Protein AF-A0A1V5M487-F1 (afdb_monomer)

Foldseek 3Di:
DDDPQADPVQVVCCVVPVVVDDPPDPNSCCVVVDDFWDWADDDPDQDFDDDPNRTDDDDFDWDDDPNDITGTGGPDD

pLDDT: mean 76.84, std 13.83, range [33.06, 93.69]

Secondary structure (DSSP, 8-state):
-PPS-S-HHHHHHHHH-GGGS-TT--TTTHHHHS--EEEE---SSPPPEEETTEEEPSPPEEEEETTEEEEEEE---

Mean predicted aligned error: 11.2 Å

Sequence (77 aa):
MPPAGGNPGMVKLWQEQPRFFRKDVDIRTVSEHSARALLVRGLGNTPTVYLNGEALAGPFAPVRVDGATYLRIPIVK

Structure (m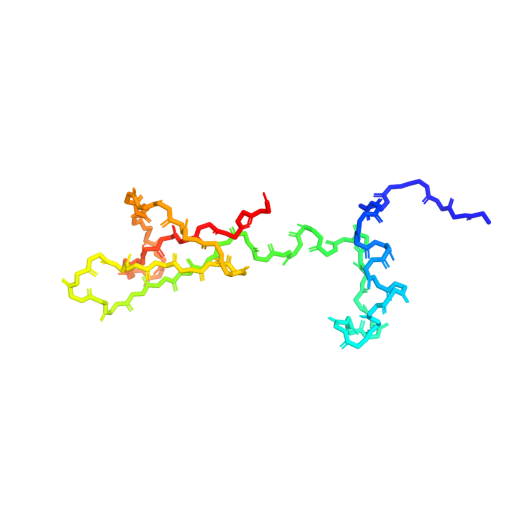mCIF, N/CA/C/O backbone):
data_AF-A0A1V5M487-F1
#
_entry.id   AF-A0A1V5M487-F1
#
loop_
_atom_site.group_PDB
_atom_site.id
_atom_site.type_symbol
_atom_site.label_atom_id
_atom_site.label_alt_id
_atom_site.label_comp_id
_atom_site.label_asym_id
_atom_site.label_entity_id
_atom_site.label_seq_id
_atom_site.pdbx_PDB_ins_code
_atom_site.Cartn_x
_atom_site.Cartn_y
_atom_site.Cartn_z
_atom_site.occupancy
_atom_site.B_iso_or_equiv
_atom_site.auth_seq_id
_atom_site.auth_comp_id
_atom_site.auth_asym_id
_atom_site.auth_atom_id
_atom_site.pdbx_PDB_model_num
ATOM 1 N N . MET A 1 1 ? -11.113 -29.927 -20.292 1.00 33.06 1 MET A N 1
ATOM 2 C CA . MET A 1 1 ? -10.490 -30.197 -18.975 1.00 33.06 1 MET A CA 1
ATOM 3 C C . MET A 1 1 ? -9.795 -28.925 -18.519 1.00 33.06 1 MET A C 1
ATOM 5 O O . MET A 1 1 ? -9.050 -28.386 -19.331 1.00 33.06 1 MET A O 1
ATOM 9 N N . PRO A 1 2 ? -10.050 -28.377 -17.319 1.00 38.16 2 PRO A N 1
ATOM 10 C CA . PRO A 1 2 ? -9.284 -27.225 -16.870 1.00 38.16 2 PRO A CA 1
ATOM 11 C C . PRO A 1 2 ? -7.893 -27.689 -16.393 1.00 38.16 2 PRO A C 1
ATOM 13 O O . PRO A 1 2 ? -7.803 -28.733 -15.744 1.00 38.16 2 PRO A O 1
ATOM 16 N N . PRO A 1 3 ? -6.811 -26.960 -16.723 1.00 41.88 3 PRO A N 1
ATOM 17 C CA . PRO A 1 3 ? -5.465 -27.281 -16.261 1.00 41.88 3 PRO A CA 1
ATOM 18 C C . PRO A 1 3 ? -5.281 -26.877 -14.788 1.00 41.88 3 PRO A C 1
ATOM 20 O O . PRO A 1 3 ? -5.829 -25.872 -14.330 1.00 41.88 3 PRO A O 1
ATOM 23 N N . ALA A 1 4 ? -4.514 -27.678 -14.047 1.00 46.19 4 ALA A N 1
ATOM 24 C CA . ALA A 1 4 ? -4.167 -27.454 -12.646 1.00 46.19 4 ALA A CA 1
ATOM 25 C C . ALA A 1 4 ? -3.222 -26.243 -12.489 1.00 46.19 4 ALA A C 1
ATOM 27 O O . ALA A 1 4 ? -2.229 -26.161 -13.204 1.00 46.19 4 ALA A O 1
ATOM 28 N N . GLY A 1 5 ? -3.513 -25.317 -11.560 1.00 54.00 5 GLY A N 1
ATOM 29 C CA . GLY A 1 5 ? -2.550 -24.270 -11.159 1.00 54.00 5 GLY A CA 1
ATOM 30 C C . GLY A 1 5 ? -3.089 -22.879 -10.788 1.00 54.00 5 GLY A C 1
ATOM 31 O O . GLY A 1 5 ? -2.317 -22.048 -10.328 1.00 54.00 5 GLY A O 1
ATOM 32 N N . GLY A 1 6 ? -4.383 -22.584 -10.945 1.00 56.34 6 GLY A N 1
ATOM 33 C CA . GLY A 1 6 ? -4.941 -21.284 -10.530 1.00 56.34 6 GLY A CA 1
ATOM 34 C C . GLY A 1 6 ? -5.246 -21.215 -9.028 1.00 56.34 6 GLY A C 1
ATOM 35 O O . GLY A 1 6 ? -5.720 -22.199 -8.463 1.00 56.34 6 GLY A O 1
ATOM 36 N N . ASN A 1 7 ? -5.041 -20.055 -8.383 1.00 67.38 7 ASN A N 1
ATOM 37 C CA . ASN A 1 7 ? -5.493 -19.828 -7.002 1.00 67.38 7 ASN A CA 1
ATOM 38 C C . ASN A 1 7 ? -7.022 -20.056 -6.925 1.00 67.38 7 ASN A C 1
ATOM 40 O O . ASN A 1 7 ? -7.771 -19.270 -7.518 1.00 67.38 7 ASN A O 1
ATOM 44 N N . PRO A 1 8 ? -7.509 -21.085 -6.201 1.00 69.56 8 PRO A N 1
ATOM 45 C CA . PRO A 1 8 ? -8.920 -21.477 -6.232 1.00 69.56 8 PRO A CA 1
ATOM 46 C C . PRO A 1 8 ? -9.867 -20.355 -5.796 1.00 69.56 8 PRO A C 1
ATOM 48 O O . PRO A 1 8 ? -10.953 -20.201 -6.351 1.00 69.56 8 PRO A O 1
ATOM 51 N N . GLY A 1 9 ? -9.433 -19.525 -4.842 1.00 72.69 9 GLY A N 1
ATOM 52 C CA . GLY A 1 9 ? -10.220 -18.393 -4.355 1.00 72.69 9 GLY A CA 1
ATOM 53 C C . GLY A 1 9 ? -10.373 -17.281 -5.394 1.00 72.69 9 GLY A C 1
ATOM 54 O O . GLY A 1 9 ? -11.428 -16.661 -5.474 1.00 72.69 9 GLY A O 1
ATOM 55 N N . MET A 1 10 ? -9.354 -17.054 -6.227 1.00 70.25 10 MET A N 1
ATOM 56 C CA . MET A 1 10 ? -9.412 -16.056 -7.303 1.00 70.25 10 MET A CA 1
ATOM 57 C C . MET A 1 10 ? -10.300 -16.514 -8.461 1.00 70.25 10 MET A C 1
ATOM 59 O O . MET A 1 10 ? -11.054 -15.712 -9.007 1.00 70.25 10 MET A O 1
ATOM 63 N N . VAL A 1 11 ? -10.256 -17.807 -8.801 1.00 74.06 11 VAL A N 1
ATOM 64 C CA . VAL A 1 11 ? -11.140 -18.396 -9.821 1.00 74.06 11 VAL A CA 1
ATOM 65 C C . VAL A 1 11 ? -12.602 -18.290 -9.385 1.00 74.06 11 VAL A C 1
ATOM 67 O O . VAL A 1 11 ? -13.445 -17.869 -10.175 1.00 74.06 11 VAL A O 1
ATOM 70 N N . LYS A 1 12 ? -12.890 -18.602 -8.115 1.00 77.88 12 LYS A N 1
ATOM 71 C CA . LYS A 1 12 ? -14.232 -18.465 -7.539 1.00 77.88 12 LYS A CA 1
ATOM 72 C C . LYS A 1 12 ? -14.711 -17.007 -7.545 1.00 77.88 12 LYS A C 1
ATOM 74 O O . LYS A 1 12 ? -15.812 -16.729 -8.009 1.00 77.88 12 LYS A O 1
ATOM 79 N N . LEU A 1 13 ? -13.863 -16.066 -7.120 1.00 74.94 13 LEU A N 1
ATOM 80 C CA . LEU A 1 13 ? -14.205 -14.639 -7.093 1.00 74.94 13 LEU A CA 1
ATOM 81 C C . LEU A 1 13 ? -14.476 -14.069 -8.495 1.00 74.94 13 LEU A C 1
ATOM 83 O O . LEU A 1 13 ? -15.353 -13.224 -8.647 1.00 74.94 13 LEU A O 1
ATOM 87 N N . TRP A 1 14 ? -13.767 -14.537 -9.525 1.00 74.25 14 TRP A N 1
ATOM 88 C CA . TRP A 1 14 ? -14.044 -14.143 -10.908 1.00 74.25 14 TRP A CA 1
ATOM 89 C C . TRP A 1 14 ? -15.404 -14.624 -11.410 1.00 74.25 14 TRP A C 1
ATOM 91 O O . TRP A 1 14 ? -16.108 -13.871 -12.080 1.00 74.25 14 TRP A O 1
ATOM 101 N N . GLN A 1 15 ? -15.783 -15.857 -11.066 1.00 78.00 15 GLN A N 1
ATOM 102 C CA . GLN A 1 15 ? -17.092 -16.411 -11.414 1.00 78.00 15 GLN A CA 1
ATOM 103 C C . GLN A 1 15 ? -18.228 -15.666 -10.702 1.00 78.00 15 GLN A C 1
ATOM 105 O O . GLN A 1 15 ? -19.257 -15.391 -11.314 1.00 78.00 15 GLN A O 1
ATOM 110 N N . GLU A 1 16 ? -18.038 -15.314 -9.428 1.00 83.31 16 GLU A N 1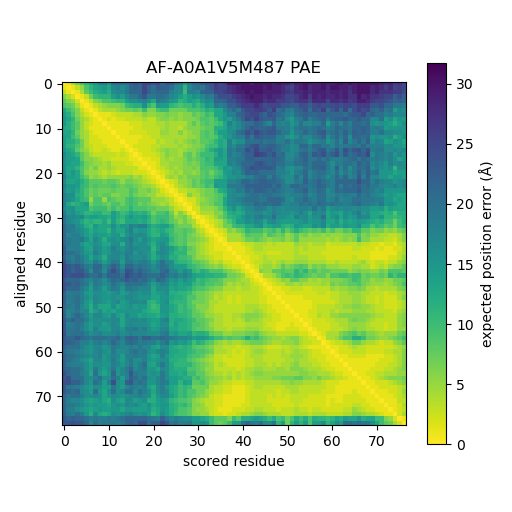
ATOM 111 C CA . GLU A 1 16 ? -19.058 -14.642 -8.612 1.00 83.31 16 GLU A CA 1
ATOM 112 C C . GLU A 1 16 ? -19.147 -13.129 -8.878 1.00 83.31 16 GLU A C 1
ATOM 114 O O . GLU A 1 16 ? -20.222 -12.539 -8.774 1.00 83.31 16 GLU A O 1
ATOM 119 N N . GLN 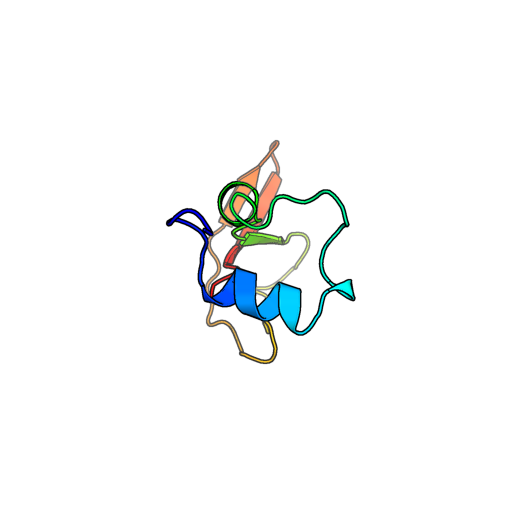A 1 17 ? -18.029 -12.474 -9.207 1.00 78.00 17 GLN A N 1
ATOM 120 C CA . GLN A 1 17 ? -17.939 -11.016 -9.355 1.00 78.00 17 GLN A CA 1
ATOM 121 C C . GLN A 1 17 ? -17.116 -10.611 -10.597 1.00 78.00 17 GLN A C 1
ATOM 123 O O . GLN A 1 17 ? -16.094 -9.924 -10.475 1.00 78.00 17 GLN A O 1
ATOM 128 N N . PRO A 1 18 ? -17.561 -10.952 -11.820 1.00 71.38 18 PRO A N 1
ATOM 129 C CA . PRO A 1 18 ? -16.784 -10.721 -13.042 1.00 71.38 18 PRO A CA 1
ATOM 130 C C . PRO A 1 18 ? -16.474 -9.237 -13.297 1.00 71.38 18 PRO A C 1
ATOM 132 O O . PRO A 1 18 ? -15.455 -8.916 -13.899 1.00 71.38 18 PRO A O 1
ATOM 135 N N . ARG A 1 19 ? -17.298 -8.316 -12.773 1.00 74.94 19 ARG A N 1
ATOM 136 C CA . ARG A 1 19 ? -17.103 -6.856 -12.881 1.00 74.94 19 ARG A CA 1
ATOM 137 C C . ARG A 1 19 ? -15.799 -6.337 -12.264 1.00 74.94 19 ARG A C 1
ATOM 139 O O . ARG A 1 19 ? -15.359 -5.254 -12.633 1.00 74.94 19 ARG A O 1
ATOM 146 N N . PHE A 1 20 ? -15.199 -7.069 -11.321 1.00 67.75 20 PHE A N 1
ATOM 147 C CA . PHE A 1 20 ? -13.935 -6.669 -10.689 1.00 67.75 20 PHE A CA 1
ATOM 148 C C . PHE A 1 20 ? -12.701 -7.066 -11.503 1.00 67.75 20 PHE A C 1
ATOM 150 O O . PHE A 1 20 ? -11.582 -6.709 -11.135 1.00 67.75 20 PHE A O 1
ATOM 157 N N . PHE A 1 21 ? -12.888 -7.774 -12.617 1.00 69.56 21 PHE A N 1
ATOM 158 C CA . PHE A 1 21 ? -11.804 -8.289 -13.438 1.00 69.56 21 PHE A CA 1
ATOM 159 C C . PHE A 1 21 ? -11.900 -7.711 -14.847 1.00 69.56 21 PHE A C 1
ATOM 161 O O . PHE A 1 21 ? -12.966 -7.661 -15.458 1.00 69.56 21 PHE A O 1
ATOM 168 N N . ARG A 1 22 ? -10.762 -7.260 -15.380 1.00 72.69 22 ARG A N 1
ATOM 169 C CA . ARG A 1 22 ? -10.685 -6.823 -16.778 1.00 72.69 22 ARG A CA 1
ATOM 170 C C . ARG A 1 22 ? -10.762 -8.047 -17.689 1.00 72.69 22 ARG A C 1
ATOM 172 O O . ARG A 1 22 ? -10.246 -9.106 -17.343 1.00 72.69 22 ARG A O 1
ATOM 179 N N . LYS A 1 23 ? -11.381 -7.877 -18.858 1.00 64.38 23 LYS A N 1
ATOM 180 C CA . LYS A 1 23 ? -11.731 -8.966 -19.785 1.00 64.38 23 LYS A CA 1
ATOM 181 C C . LYS A 1 23 ? -10.523 -9.778 -20.288 1.00 64.38 23 LYS A C 1
ATOM 183 O O . LYS A 1 23 ? -10.693 -10.948 -20.598 1.00 64.38 23 LYS A O 1
ATOM 188 N N . ASP A 1 24 ? -9.327 -9.186 -20.268 1.00 67.25 24 ASP A N 1
ATOM 189 C CA . ASP A 1 24 ? -8.085 -9.784 -20.787 1.00 67.25 24 ASP A CA 1
ATOM 190 C C . ASP A 1 24 ? -7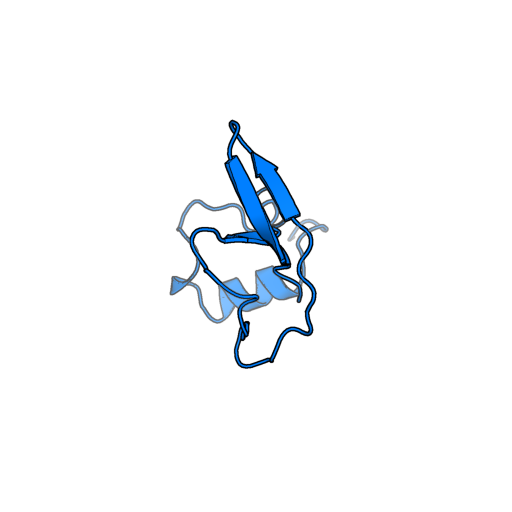.039 -10.072 -19.697 1.00 67.25 24 ASP A C 1
ATOM 192 O O . ASP A 1 24 ? -5.881 -10.366 -19.989 1.00 67.25 24 ASP A O 1
ATOM 196 N N . VAL A 1 25 ? -7.413 -9.950 -18.421 1.00 64.38 25 VAL A N 1
ATOM 197 C CA . VAL A 1 25 ? -6.499 -10.250 -17.317 1.00 64.38 25 VAL A CA 1
ATOM 198 C C . VAL A 1 25 ? -6.486 -11.754 -17.072 1.00 64.38 25 VAL A C 1
ATOM 200 O O . VAL A 1 25 ? -7.500 -12.333 -16.681 1.00 64.38 25 VAL A O 1
ATOM 203 N N . ASP A 1 26 ? -5.322 -12.381 -17.257 1.00 69.94 26 ASP A N 1
ATOM 204 C CA . ASP A 1 26 ? -5.127 -13.770 -16.853 1.00 69.94 26 ASP A CA 1
ATOM 205 C C . ASP A 1 26 ? -5.058 -13.867 -15.325 1.00 69.94 26 ASP A C 1
ATOM 207 O O . ASP A 1 26 ? -4.044 -13.643 -14.670 1.00 69.94 26 ASP A O 1
ATOM 211 N N . ILE A 1 27 ? -6.190 -14.234 -14.745 1.00 65.00 27 ILE A N 1
ATOM 212 C CA . ILE A 1 27 ? -6.425 -14.349 -13.302 1.00 65.00 27 ILE A CA 1
ATOM 213 C C . ILE A 1 27 ? -5.532 -15.423 -12.666 1.00 65.00 27 ILE A C 1
ATOM 215 O O . ILE A 1 27 ? -5.337 -15.434 -11.449 1.00 65.00 27 ILE A O 1
ATOM 219 N N . ARG A 1 28 ? -4.956 -16.311 -13.486 1.00 61.44 28 ARG A N 1
ATOM 220 C CA . ARG A 1 28 ? -4.019 -17.355 -13.062 1.00 61.44 28 ARG A CA 1
ATOM 221 C C . ARG A 1 28 ? -2.622 -16.790 -12.792 1.00 61.44 28 ARG A C 1
ATOM 223 O O . ARG A 1 28 ? -1.938 -17.329 -11.931 1.00 61.44 28 ARG A O 1
ATOM 230 N N . THR A 1 29 ? -2.243 -15.684 -13.438 1.00 61.69 29 THR A N 1
ATOM 231 C CA . THR A 1 29 ? -0.965 -14.968 -13.234 1.00 61.69 29 THR A CA 1
ATOM 232 C C . THR A 1 29 ? -1.125 -13.667 -12.444 1.00 61.69 29 THR A C 1
ATOM 234 O O . THR A 1 29 ? -0.138 -13.083 -11.998 1.00 61.69 29 THR A O 1
ATOM 237 N N . VAL A 1 30 ? -2.361 -13.222 -12.173 1.00 63.12 30 VAL A N 1
ATOM 238 C CA . VAL A 1 30 ? -2.644 -11.995 -11.397 1.00 63.12 30 VAL A CA 1
ATOM 239 C C . VAL A 1 30 ? -1.885 -11.939 -10.077 1.00 63.12 30 VAL A C 1
ATOM 241 O O . VAL A 1 30 ? -1.452 -10.860 -9.684 1.00 63.12 30 VAL A O 1
ATOM 244 N N . SER A 1 31 ? -1.683 -13.066 -9.391 1.00 61.78 31 SER A N 1
ATOM 245 C CA . SER A 1 31 ? -0.967 -13.070 -8.110 1.00 61.78 31 SER A CA 1
ATOM 246 C C . SER A 1 31 ? 0.512 -12.673 -8.235 1.00 61.78 31 SER A C 1
ATOM 248 O O . SER A 1 31 ? 1.081 -12.175 -7.263 1.00 61.78 31 SER A O 1
ATOM 250 N N . GLU A 1 32 ? 1.131 -12.868 -9.402 1.00 62.12 32 GLU A N 1
ATOM 251 C CA . GLU A 1 32 ? 2.518 -12.465 -9.672 1.00 62.12 32 GLU A CA 1
ATOM 252 C C . GLU A 1 32 ? 2.620 -10.957 -9.919 1.00 62.12 32 GLU A C 1
ATOM 254 O O . GLU A 1 32 ? 3.570 -10.319 -9.468 1.00 62.12 32 GLU A O 1
ATOM 259 N N . HIS A 1 33 ? 1.596 -10.373 -10.546 1.00 63.31 33 HIS A N 1
ATOM 260 C CA . HIS A 1 33 ? 1.531 -8.946 -10.878 1.00 63.31 33 HIS A CA 1
ATOM 261 C C . HIS A 1 33 ? 0.759 -8.092 -9.859 1.00 63.31 33 HIS A C 1
ATOM 263 O O . HIS A 1 33 ? 0.654 -6.876 -10.019 1.00 63.31 33 HIS A O 1
ATOM 269 N N . SER A 1 34 ? 0.199 -8.702 -8.814 1.00 70.31 34 SER A N 1
ATOM 270 C CA . SER A 1 34 ? -0.574 -7.980 -7.802 1.00 70.31 34 SER A CA 1
ATOM 271 C C . SER A 1 34 ? 0.334 -7.169 -6.885 1.00 70.31 34 SER A C 1
ATOM 273 O O . SER A 1 34 ? 1.362 -7.650 -6.401 1.00 70.31 34 SER A O 1
ATOM 275 N N . ALA A 1 35 ? -0.093 -5.943 -6.581 1.00 77.75 35 ALA A N 1
ATOM 276 C CA . ALA A 1 35 ? 0.545 -5.134 -5.555 1.00 77.75 35 ALA A CA 1
ATOM 277 C C . ALA A 1 35 ? 0.466 -5.857 -4.201 1.00 77.75 35 ALA A C 1
ATOM 279 O O . ALA A 1 35 ? -0.601 -6.299 -3.779 1.00 77.75 35 ALA A O 1
ATOM 280 N N . ARG A 1 36 ? 1.607 -5.966 -3.511 1.00 82.69 36 ARG A N 1
ATOM 281 C CA . ARG A 1 36 ? 1.708 -6.609 -2.185 1.00 82.69 36 ARG A CA 1
ATOM 282 C C . ARG A 1 36 ? 1.687 -5.609 -1.028 1.00 82.69 36 ARG A C 1
ATOM 284 O O . ARG A 1 36 ? 1.634 -6.005 0.134 1.00 82.69 36 ARG A O 1
ATOM 291 N N . ALA A 1 37 ? 1.802 -4.319 -1.330 1.00 88.00 37 ALA A N 1
ATOM 292 C CA . ALA A 1 37 ? 1.831 -3.249 -0.346 1.00 88.00 37 ALA A CA 1
ATOM 293 C C . ALA A 1 37 ? 1.376 -1.919 -0.959 1.00 88.00 37 ALA A C 1
ATOM 295 O O . ALA A 1 37 ? 1.565 -1.688 -2.153 1.00 88.00 37 ALA A O 1
ATOM 296 N N . LEU A 1 38 ? 0.836 -1.040 -0.118 1.00 88.50 38 LEU A N 1
ATOM 297 C CA . LEU A 1 38 ? 0.625 0.375 -0.410 1.00 88.50 38 LEU A CA 1
ATOM 298 C C . LEU A 1 38 ? 1.830 1.178 0.094 1.00 88.50 38 LEU A C 1
ATOM 300 O O . LEU A 1 38 ? 2.350 0.914 1.182 1.00 88.50 38 LEU A O 1
ATOM 304 N N . LEU A 1 39 ? 2.261 2.166 -0.690 1.00 91.12 39 LEU A N 1
ATOM 305 C CA . LEU A 1 39 ? 3.309 3.113 -0.311 1.00 91.12 39 LEU A CA 1
ATOM 306 C C . LEU A 1 39 ? 2.666 4.445 0.064 1.00 91.12 39 LEU A C 1
ATOM 308 O O . LEU A 1 39 ? 2.077 5.115 -0.782 1.00 91.12 39 LEU A O 1
ATOM 312 N N . VAL A 1 40 ? 2.778 4.827 1.334 1.00 89.69 40 VAL A N 1
ATOM 313 C CA . VAL A 1 40 ? 2.133 6.031 1.874 1.00 89.69 40 VAL A CA 1
ATOM 314 C C . VAL A 1 40 ? 3.189 7.004 2.378 1.00 89.69 40 VAL A C 1
ATOM 316 O O . VAL A 1 40 ? 4.127 6.615 3.064 1.00 89.69 40 VAL A O 1
ATOM 319 N N . ARG A 1 41 ? 3.053 8.289 2.051 1.00 89.50 41 ARG A N 1
ATOM 320 C CA . ARG A 1 41 ? 3.951 9.363 2.510 1.00 89.50 41 ARG A CA 1
ATOM 321 C C . ARG A 1 41 ? 3.163 10.640 2.793 1.00 89.50 41 ARG A C 1
ATOM 323 O O . ARG A 1 41 ? 2.009 10.746 2.398 1.00 89.50 41 ARG A O 1
ATOM 330 N N . GLY A 1 42 ? 3.815 11.624 3.414 1.00 83.56 42 GLY A N 1
ATOM 331 C CA . GLY A 1 42 ? 3.240 12.960 3.640 1.00 83.56 42 GLY A CA 1
ATOM 332 C C . GLY A 1 42 ? 2.424 13.098 4.926 1.00 83.56 42 GLY A C 1
ATOM 333 O O . GLY A 1 42 ? 1.717 14.083 5.098 1.00 83.56 42 GLY A O 1
ATOM 334 N N . LEU A 1 43 ? 2.528 12.126 5.831 1.00 79.06 43 LEU A N 1
ATOM 335 C CA . LEU A 1 43 ? 1.878 12.166 7.134 1.00 79.06 43 LEU A CA 1
ATOM 336 C C . LEU A 1 43 ? 2.861 12.691 8.181 1.00 79.06 43 LEU A C 1
ATOM 338 O O . LEU A 1 43 ? 3.999 12.230 8.239 1.00 79.06 43 LEU A O 1
ATOM 342 N N . GLY A 1 44 ? 2.420 13.645 9.004 1.00 75.19 44 GLY A N 1
ATOM 343 C CA . GLY A 1 44 ? 3.227 14.178 10.109 1.00 75.19 44 GLY A CA 1
ATOM 344 C C . GLY A 1 44 ? 3.384 13.207 11.286 1.00 75.19 44 GLY A C 1
ATOM 345 O O . GLY A 1 44 ? 4.336 13.329 12.043 1.00 75.19 44 GLY A O 1
ATOM 346 N N . ASN A 1 45 ? 2.479 12.227 11.408 1.00 79.12 45 ASN A N 1
ATOM 347 C CA . ASN A 1 45 ? 2.448 11.199 12.454 1.00 79.12 45 ASN A CA 1
ATOM 348 C C . ASN A 1 45 ? 2.221 9.806 11.837 1.00 79.12 45 ASN A C 1
ATOM 350 O O . ASN A 1 45 ? 1.813 9.692 10.678 1.00 79.12 45 ASN A O 1
ATOM 354 N N . THR A 1 46 ? 2.430 8.740 12.617 1.00 78.25 46 THR A N 1
ATOM 355 C CA . THR A 1 46 ? 2.102 7.364 12.203 1.00 78.25 46 THR A CA 1
ATOM 356 C C . THR A 1 46 ? 0.595 7.229 11.921 1.00 78.25 46 THR A C 1
ATOM 358 O O . THR A 1 46 ? -0.202 7.539 12.808 1.00 78.25 46 THR A O 1
ATOM 361 N N . PRO A 1 47 ? 0.174 6.770 10.725 1.00 84.94 47 PRO A N 1
ATOM 362 C CA . PRO A 1 47 ? -1.242 6.613 10.400 1.00 84.94 47 PRO A CA 1
ATOM 363 C C . PRO A 1 47 ? -1.894 5.461 11.160 1.00 84.94 47 PRO A C 1
ATOM 365 O O . PRO A 1 47 ? -1.291 4.404 11.346 1.00 84.94 47 PRO A O 1
ATOM 368 N N . THR A 1 48 ? -3.180 5.620 11.465 1.00 88.94 48 THR A N 1
ATOM 369 C CA . THR A 1 48 ? -4.091 4.490 11.678 1.00 88.94 48 THR A CA 1
ATOM 370 C C . THR A 1 48 ? -4.567 3.992 10.317 1.00 88.94 48 THR A C 1
ATOM 372 O O . THR A 1 48 ? -5.002 4.789 9.486 1.00 88.94 48 THR A O 1
ATOM 375 N N . VAL A 1 49 ? -4.485 2.686 10.072 1.00 89.19 49 VAL A N 1
ATOM 376 C CA . VAL A 1 49 ? -4.823 2.094 8.774 1.00 89.19 49 VAL A CA 1
ATOM 377 C C . VAL A 1 49 ? -5.883 1.024 8.967 1.00 89.19 49 VAL A C 1
ATOM 379 O O . VAL A 1 49 ? -5.719 0.138 9.801 1.00 89.19 49 VAL A O 1
ATOM 382 N N . TYR A 1 50 ? -6.934 1.092 8.153 1.00 88.62 50 TYR A N 1
ATOM 383 C CA . TYR A 1 50 ? -7.936 0.041 8.029 1.00 88.62 50 TYR A CA 1
ATOM 384 C C . TYR A 1 50 ? -7.873 -0.535 6.616 1.00 88.62 50 TYR A C 1
ATOM 386 O O . TYR A 1 50 ? -7.990 0.212 5.642 1.00 88.62 50 TYR A O 1
ATOM 394 N N . LEU A 1 51 ? -7.692 -1.847 6.496 1.00 84.38 51 LEU A N 1
ATOM 395 C CA . LEU A 1 51 ? -7.708 -2.560 5.223 1.00 84.38 51 LEU A CA 1
ATOM 396 C C . LEU A 1 51 ? -8.901 -3.513 5.221 1.00 84.38 51 LEU A C 1
ATOM 398 O O . LEU A 1 51 ? -9.015 -4.364 6.092 1.00 84.38 51 LEU A O 1
ATOM 402 N N . ASN A 1 52 ? -9.815 -3.353 4.262 1.00 82.94 52 ASN A N 1
ATOM 403 C CA . ASN A 1 52 ? -11.040 -4.162 4.167 1.00 82.94 52 ASN A CA 1
ATOM 404 C C . ASN A 1 52 ? -11.879 -4.206 5.465 1.00 82.94 52 ASN A C 1
ATOM 406 O O . ASN A 1 52 ? -12.534 -5.201 5.750 1.00 82.94 52 ASN A O 1
ATOM 410 N N . GLY A 1 53 ? -11.870 -3.123 6.248 1.00 85.19 53 GLY A N 1
ATOM 411 C CA . GLY A 1 53 ? -12.591 -3.030 7.524 1.00 85.19 53 GLY A CA 1
ATOM 412 C C . GLY A 1 53 ? -11.813 -3.540 8.741 1.00 85.19 53 GLY A C 1
ATOM 413 O O . GLY A 1 53 ? -12.267 -3.332 9.863 1.00 85.19 53 GLY A O 1
ATOM 414 N N . GLU A 1 54 ? -10.634 -4.133 8.552 1.00 87.44 54 GLU A N 1
ATOM 415 C CA . GLU A 1 54 ? -9.767 -4.591 9.638 1.00 87.44 54 GLU A CA 1
ATOM 416 C C . GLU A 1 54 ? -8.687 -3.552 9.960 1.00 87.44 54 GLU A C 1
ATOM 418 O O . GLU A 1 54 ? -8.045 -3.005 9.062 1.00 87.44 54 GLU A O 1
ATOM 423 N N . ALA A 1 55 ? -8.480 -3.270 11.248 1.00 89.81 55 ALA A N 1
ATOM 424 C CA . ALA A 1 55 ? -7.416 -2.380 11.697 1.00 89.81 55 ALA A CA 1
ATOM 425 C C . ALA A 1 55 ? -6.055 -3.077 11.567 1.00 89.81 55 ALA A C 1
ATOM 427 O O . ALA A 1 55 ? -5.814 -4.105 12.197 1.00 89.81 55 ALA A O 1
ATOM 428 N N . LEU A 1 56 ? -5.138 -2.491 10.798 1.00 88.06 56 LEU A N 1
ATOM 429 C CA . LEU A 1 56 ? -3.767 -2.981 10.719 1.00 88.06 56 LEU A CA 1
ATOM 430 C C . LEU A 1 56 ? -2.944 -2.414 11.876 1.00 88.06 56 LEU A C 1
ATOM 432 O O . LEU A 1 56 ? -2.813 -1.196 12.030 1.00 88.06 56 LEU A O 1
ATOM 436 N N . ALA A 1 57 ? -2.355 -3.308 12.667 1.00 81.94 57 ALA A N 1
ATOM 437 C CA . ALA A 1 57 ? -1.446 -2.928 13.737 1.00 81.94 57 ALA A CA 1
ATOM 438 C C . ALA A 1 57 ? -0.138 -2.365 13.157 1.00 81.94 57 ALA A C 1
ATOM 440 O O . ALA A 1 57 ? 0.533 -3.002 12.344 1.00 81.94 57 ALA A O 1
ATOM 441 N N . GLY A 1 58 ? 0.216 -1.150 13.580 1.00 79.25 58 GLY A N 1
ATOM 442 C CA . GLY A 1 58 ? 1.537 -0.571 13.345 1.00 79.25 58 GLY A CA 1
ATOM 443 C C . GLY A 1 58 ? 2.591 -1.128 14.317 1.00 79.25 58 GL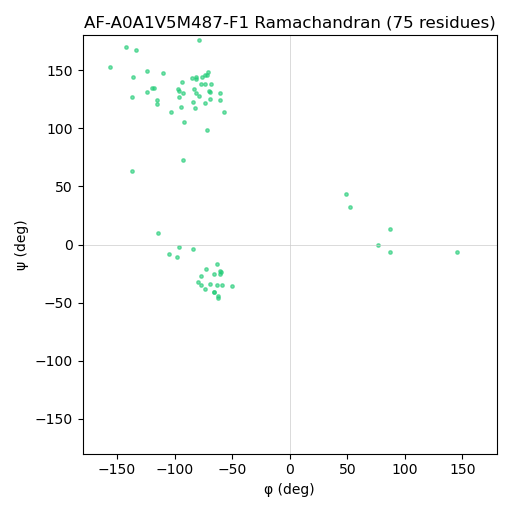Y A C 1
ATOM 444 O O . GLY A 1 58 ? 2.246 -1.862 15.244 1.00 79.25 58 GLY A O 1
ATOM 445 N N . PRO A 1 59 ? 3.873 -0.750 14.163 1.00 84.50 59 PRO A N 1
ATOM 446 C CA . PRO A 1 59 ? 4.386 0.281 13.257 1.00 84.50 59 PRO A CA 1
ATOM 447 C C . PRO A 1 59 ? 4.644 -0.223 11.826 1.00 84.50 59 PRO A C 1
ATOM 449 O O . PRO A 1 59 ? 5.116 -1.336 11.611 1.00 84.50 59 PRO A O 1
ATOM 452 N N . PHE A 1 60 ? 4.380 0.629 10.830 1.00 89.00 60 PHE A N 1
ATOM 453 C CA . PHE A 1 60 ? 4.661 0.323 9.423 1.00 89.00 60 PHE A CA 1
ATOM 454 C C . PHE A 1 60 ? 6.123 0.615 9.077 1.00 89.00 60 PHE A C 1
ATOM 456 O O . PHE A 1 60 ? 6.648 1.678 9.406 1.00 89.00 60 PHE A O 1
ATOM 463 N N . ALA A 1 61 ? 6.775 -0.319 8.384 1.00 88.69 61 ALA A N 1
ATOM 464 C CA . ALA A 1 61 ? 8.182 -0.184 8.024 1.00 88.69 61 ALA A CA 1
ATOM 465 C C . ALA A 1 61 ? 8.387 0.917 6.964 1.00 88.69 61 ALA A C 1
ATOM 467 O O . ALA A 1 61 ? 7.685 0.915 5.946 1.00 88.69 61 ALA A O 1
ATOM 468 N N . PRO A 1 62 ? 9.355 1.833 7.145 1.00 91.25 62 PRO A N 1
ATOM 469 C CA . PRO A 1 62 ? 9.725 2.769 6.099 1.00 91.25 62 PRO A CA 1
ATOM 470 C C . PRO A 1 62 ? 10.513 2.063 4.985 1.00 91.25 62 PRO A C 1
ATOM 472 O O . PRO A 1 62 ? 11.311 1.162 5.235 1.00 91.25 62 PRO A O 1
ATOM 475 N N . VAL A 1 63 ? 10.323 2.502 3.746 1.00 93.69 63 VAL A N 1
ATOM 476 C CA . VAL A 1 63 ? 11.054 2.047 2.561 1.00 93.69 63 VAL A CA 1
ATOM 477 C C . VAL A 1 63 ? 11.439 3.249 1.703 1.00 93.69 63 VAL A C 1
ATOM 479 O O . VAL A 1 63 ? 10.688 4.220 1.613 1.00 93.69 63 VAL A O 1
ATOM 482 N N . ARG A 1 64 ? 12.619 3.199 1.079 1.00 93.38 64 ARG A N 1
ATOM 483 C CA . ARG A 1 64 ? 13.064 4.216 0.119 1.00 93.38 64 ARG A CA 1
ATOM 484 C C . ARG A 1 64 ? 12.769 3.768 -1.306 1.00 93.38 64 ARG A C 1
ATOM 486 O O . ARG A 1 64 ? 13.180 2.681 -1.697 1.00 93.38 64 ARG A O 1
ATOM 493 N N . VAL A 1 65 ? 12.089 4.623 -2.062 1.00 90.75 65 VAL A N 1
ATOM 494 C CA . VAL A 1 65 ? 11.784 4.439 -3.487 1.00 90.75 65 VAL A CA 1
ATOM 495 C C . VAL A 1 65 ? 12.022 5.777 -4.178 1.00 90.75 65 VAL A C 1
ATOM 497 O O . VAL A 1 65 ? 11.527 6.800 -3.707 1.00 90.75 65 VAL A O 1
ATOM 500 N N . ASP A 1 66 ? 12.832 5.78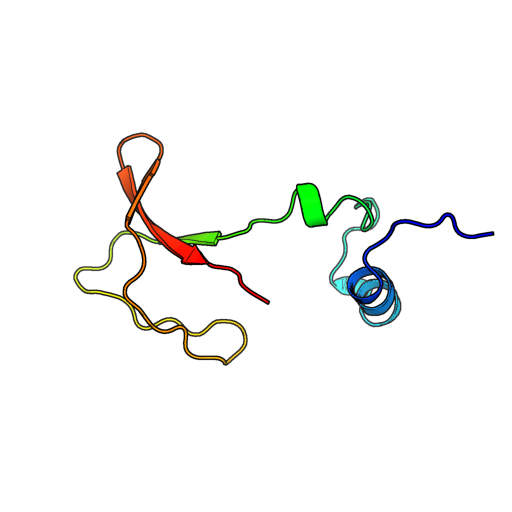2 -5.236 1.00 92.00 66 ASP A N 1
ATOM 501 C CA . ASP A 1 66 ? 13.148 6.973 -6.041 1.00 92.00 66 ASP A CA 1
ATOM 502 C C . ASP A 1 66 ? 13.568 8.200 -5.207 1.00 92.00 66 ASP A C 1
ATOM 504 O O . ASP A 1 66 ? 13.114 9.323 -5.410 1.00 92.00 66 ASP A O 1
ATOM 508 N N . GLY A 1 67 ? 14.414 7.973 -4.195 1.00 91.62 67 GLY A N 1
ATOM 509 C CA . GLY A 1 67 ? 14.932 9.030 -3.317 1.00 91.62 67 GLY A CA 1
ATOM 510 C C . GLY A 1 67 ? 13.951 9.546 -2.255 1.00 91.62 67 GLY A C 1
ATOM 511 O O . GLY A 1 67 ? 14.332 10.384 -1.439 1.00 91.62 67 GLY A O 1
ATOM 512 N N . ALA A 1 68 ? 12.722 9.028 -2.201 1.00 92.12 68 ALA A N 1
ATOM 513 C CA . ALA A 1 68 ? 11.725 9.383 -1.195 1.00 92.12 68 ALA A CA 1
ATOM 514 C C . ALA A 1 68 ? 11.465 8.238 -0.206 1.00 92.12 68 ALA A C 1
ATOM 516 O O . ALA A 1 68 ? 11.521 7.060 -0.556 1.00 92.12 68 ALA A O 1
ATOM 517 N N . THR A 1 69 ? 11.153 8.592 1.043 1.00 91.62 69 THR A N 1
ATOM 518 C CA . THR A 1 69 ? 10.763 7.636 2.087 1.00 91.62 69 TH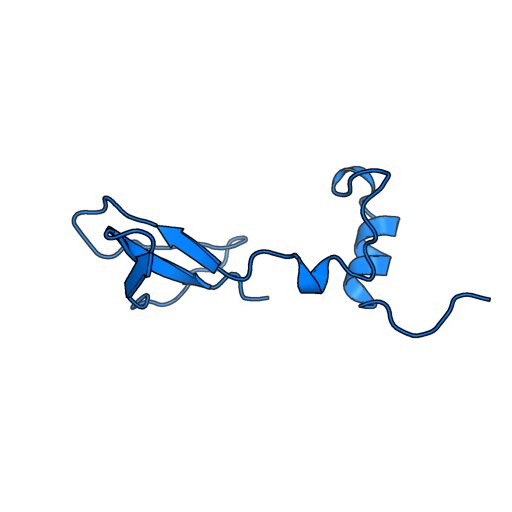R A CA 1
ATOM 519 C C . THR A 1 69 ? 9.243 7.483 2.123 1.00 91.62 69 THR A C 1
ATOM 521 O O . THR A 1 69 ? 8.514 8.473 2.201 1.00 91.62 69 THR A O 1
ATOM 524 N N . TYR A 1 70 ? 8.779 6.237 2.117 1.00 93.06 70 TYR A N 1
ATOM 525 C CA . TYR A 1 70 ? 7.377 5.839 2.220 1.00 93.06 70 TYR A CA 1
ATOM 526 C C . TYR A 1 70 ? 7.195 4.886 3.396 1.00 93.06 70 TYR A C 1
ATOM 528 O O . TYR A 1 70 ? 8.081 4.093 3.685 1.00 93.06 70 TYR A O 1
ATOM 536 N N . LEU A 1 71 ? 6.033 4.901 4.036 1.00 91.81 71 LEU A N 1
ATOM 537 C CA . LEU A 1 71 ? 5.569 3.812 4.884 1.00 91.81 71 LEU A CA 1
ATOM 538 C C . LEU A 1 71 ? 5.018 2.700 3.993 1.00 91.81 71 LEU A C 1
ATOM 540 O O . LEU A 1 71 ? 4.164 2.943 3.135 1.00 91.81 71 LEU A O 1
ATOM 544 N N . ARG A 1 72 ? 5.508 1.480 4.199 1.00 91.94 72 ARG A N 1
ATOM 545 C CA . ARG A 1 72 ? 5.053 0.284 3.496 1.00 91.94 72 ARG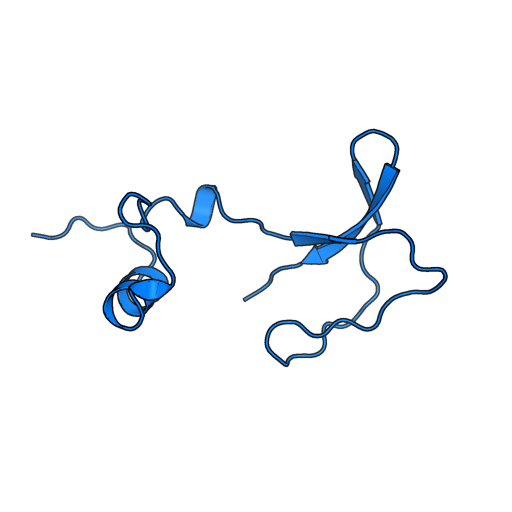 A CA 1
ATOM 546 C C . ARG A 1 72 ? 3.935 -0.379 4.296 1.00 91.94 72 ARG A C 1
ATOM 548 O O . ARG A 1 72 ? 4.195 -1.041 5.299 1.00 91.94 72 ARG A O 1
ATOM 555 N N . ILE A 1 73 ? 2.703 -0.229 3.824 1.00 89.81 73 ILE A N 1
ATOM 556 C CA . ILE A 1 73 ? 1.520 -0.866 4.410 1.00 89.81 73 ILE A CA 1
ATOM 557 C C . ILE A 1 73 ? 1.269 -2.180 3.661 1.00 89.81 73 ILE A C 1
ATOM 559 O O . ILE A 1 73 ? 1.042 -2.138 2.451 1.00 89.81 73 ILE A O 1
ATOM 563 N N . PRO A 1 74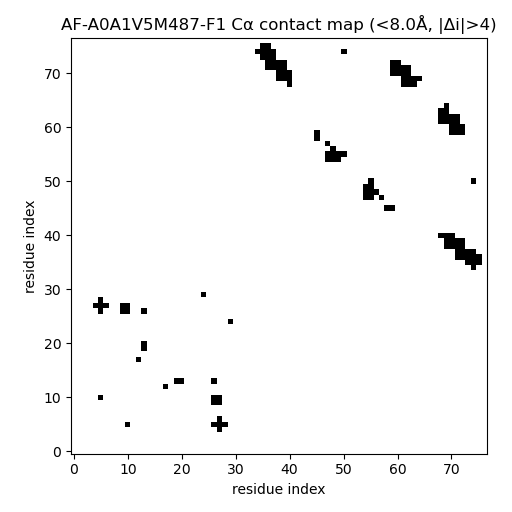 ? 1.320 -3.347 4.319 1.00 88.12 74 PRO A N 1
ATOM 564 C CA . PRO A 1 74 ? 1.098 -4.618 3.645 1.00 88.12 74 PRO A CA 1
ATOM 565 C C . PRO A 1 74 ? -0.361 -4.760 3.194 1.00 88.12 74 PRO A C 1
ATOM 567 O O . PRO A 1 74 ? -1.284 -4.454 3.943 1.00 88.12 74 PRO A O 1
ATOM 570 N N . ILE A 1 75 ? -0.561 -5.276 1.980 1.00 85.69 75 ILE A N 1
ATOM 571 C CA . ILE A 1 75 ? -1.864 -5.772 1.524 1.00 85.69 75 ILE A CA 1
ATOM 572 C C . ILE A 1 75 ? -1.868 -7.266 1.853 1.00 85.69 75 ILE A C 1
ATOM 574 O O . ILE A 1 75 ? -1.624 -8.114 0.995 1.00 85.69 75 ILE A O 1
ATOM 578 N N . VAL A 1 76 ? -1.989 -7.576 3.141 1.00 69.44 76 VAL A N 1
ATOM 579 C CA . VAL A 1 76 ? -2.133 -8.956 3.616 1.00 69.44 76 VAL A CA 1
ATOM 580 C C . VAL A 1 76 ? -3.589 -9.388 3.475 1.00 69.44 76 VAL A C 1
ATOM 582 O O . VAL A 1 76 ? -4.504 -8.581 3.631 1.00 69.44 76 VAL A O 1
ATOM 585 N N . LYS A 1 77 ? -3.764 -10.653 3.098 1.00 54.28 77 LYS A N 1
ATOM 586 C CA . LYS A 1 77 ? -5.031 -11.377 3.156 1.00 54.28 77 LYS A CA 1
ATOM 587 C C . LYS A 1 77 ? -5.124 -12.105 4.482 1.00 54.28 77 LYS A C 1
ATOM 589 O O . LYS A 1 77 ? -4.053 -12.574 4.932 1.00 54.28 77 LYS A O 1
#

Radius of gyration: 16.48 Å; Cα contacts (8 Å, |Δi|>4): 68; chains: 1; bounding box: 34×44×34 Å

Solvent-accessible surface area (backbone atoms only — not comparable to full-atom values): 5242 Å² total; per-residue (Å²): 133,87,80,90,81,53,57,66,69,58,56,51,46,43,76,78,43,49,88,83,52,63,97,84,61,59,70,65,53,40,78,79,75,50,79,58,53,48,78,46,67,94,65,97,60,87,78,88,47,68,59,97,84,41,75,57,83,72,88,64,52,74,45,80,57,97,94,40,73,24,34,46,43,73,60,75,131